Protein AF-A0A3A8PZ07-F1 (afdb_monomer_lite)

pLDDT: mean 95.22, std 4.71, range [64.94, 98.88]

Secondary structure (DSSP, 8-state):
-EES-EE-SS-EEE-S-EEEEEEEEE-TT-EEEESS-EEEEEEEESSEEEESS-EEEEEEEEE-SS--EEEESS-EEEEEEEEES-EEEESS-EEEEEEEESSS-EEETT-EEEEEEEBTB--HHHHHHHB-GGGB-TTS-B-HHHHHHHHHTT--SBPP-

Radius of gyration: 14.41 Å; chains: 1; bounding box: 35×34×34 Å

Organism: NCBI:txid2316731

Sequence (161 aa):
MHLPDFEQDGSCLILGDLQVEGLLVNPPHTSLIVTGSLRAGTVLTMGKLVVLGDMVVGDMYGNSFSNEVCVVKGSLSVRCLLEKGHSFETLGRLSAEAALSLSNVISAHGGVEAGVAALRGMNDDERRRVLDASLFDDEGNLSEPRIVARLRAALPLLRAA

Foldseek 3Di:
DAECEAADPAADEAEEEYEHAAEYEADAPHEYAYCYEYEYAEYEHAAAYHYCYEYEYEEYEYAYPPQHEHEAAEEYHYAEYEYHSYEYEYAAEYEYCEHAYDHYAHYYNNYYHYVYYDGPHDDLVRLPQWFDQQQADPVSHGHPVSVVVCSNVSHHRTDDD

Structure (mmCIF, N/CA/C/O backbone):
data_AF-A0A3A8PZ07-F1
#
_entry.id   AF-A0A3A8PZ07-F1
#
loop_
_atom_site.group_PDB
_atom_site.id
_atom_site.type_symbol
_atom_site.label_atom_id
_atom_site.label_alt_id
_atom_site.label_comp_id
_atom_site.label_asym_id
_atom_site.label_entity_id
_atom_site.label_seq_id
_atom_site.pdbx_PDB_ins_code
_atom_site.Cartn_x
_atom_site.Cartn_y
_atom_site.Cartn_z
_atom_site.occupancy
_atom_site.B_iso_or_equiv
_atom_site.auth_seq_id
_atom_site.auth_comp_id
_atom_site.auth_asym_id
_atom_site.auth_atom_id
_atom_site.pdbx_PDB_model_num
ATOM 1 N N . MET A 1 1 ? -16.071 4.566 8.830 1.00 91.88 1 MET A N 1
ATOM 2 C CA . MET A 1 1 ? -15.990 5.822 8.049 1.00 91.88 1 MET A CA 1
ATOM 3 C C . MET A 1 1 ? -15.825 5.457 6.584 1.00 91.88 1 MET A C 1
ATOM 5 O O . MET A 1 1 ? -15.085 4.524 6.312 1.00 91.88 1 MET A O 1
ATOM 9 N N . HIS A 1 2 ? -16.520 6.140 5.676 1.00 95.62 2 HIS A N 1
ATOM 10 C CA . HIS A 1 2 ? -16.410 5.922 4.231 1.00 95.62 2 HIS A CA 1
ATOM 11 C C . HIS A 1 2 ? -16.074 7.261 3.571 1.00 95.62 2 HIS A C 1
ATOM 13 O O . HIS A 1 2 ? -16.766 8.246 3.835 1.00 95.62 2 HIS A O 1
ATOM 19 N N . LEU A 1 3 ? -15.030 7.300 2.746 1.00 95.81 3 LEU A N 1
ATOM 20 C CA . LEU A 1 3 ? -14.551 8.498 2.058 1.00 95.81 3 LEU A CA 1
ATOM 21 C C . LEU A 1 3 ? -14.218 8.190 0.591 1.00 95.81 3 LEU A C 1
ATOM 23 O O . LEU A 1 3 ? -13.775 7.079 0.305 1.00 95.81 3 LEU A O 1
ATOM 27 N N . PRO A 1 4 ? -14.377 9.154 -0.333 1.00 95.81 4 PRO A N 1
ATOM 28 C CA . PRO A 1 4 ? -13.849 9.004 -1.686 1.00 95.81 4 PRO A CA 1
ATOM 29 C C . PRO A 1 4 ? -12.315 8.968 -1.673 1.00 95.81 4 PRO A C 1
ATOM 31 O O . PRO A 1 4 ? -11.731 8.005 -2.146 1.00 95.81 4 PRO A O 1
ATOM 34 N N . ASP A 1 5 ? -11.683 9.951 -1.033 1.00 97.12 5 ASP A N 1
ATOM 35 C CA . ASP A 1 5 ? -10.238 10.049 -0.822 1.00 97.12 5 ASP A CA 1
ATOM 36 C C . ASP A 1 5 ? -9.969 10.494 0.622 1.00 97.12 5 ASP A C 1
ATOM 38 O O . ASP A 1 5 ? -10.833 11.095 1.272 1.00 97.12 5 ASP A O 1
ATOM 42 N N . PHE A 1 6 ? -8.774 10.205 1.136 1.00 97.44 6 PHE A N 1
ATOM 43 C CA . PHE A 1 6 ? -8.367 10.584 2.486 1.00 97.44 6 PHE A CA 1
ATOM 44 C C . PHE A 1 6 ? -6.886 10.959 2.546 1.00 97.44 6 PHE A C 1
ATOM 46 O O . PHE A 1 6 ? -6.019 10.095 2.642 1.00 97.44 6 PHE A O 1
ATOM 53 N N . GLU A 1 7 ? -6.596 12.257 2.533 1.00 96.31 7 GLU A N 1
ATOM 54 C CA . GLU A 1 7 ? -5.259 12.801 2.783 1.00 96.31 7 GLU A CA 1
ATOM 55 C C . GLU A 1 7 ? -5.242 13.385 4.201 1.00 96.31 7 GLU A C 1
ATOM 57 O O . GLU A 1 7 ? -6.056 14.243 4.539 1.00 96.31 7 GLU A O 1
ATOM 62 N N . GLN A 1 8 ? -4.399 12.834 5.078 1.00 93.12 8 GLN A N 1
ATOM 63 C CA . GLN A 1 8 ? -4.354 13.260 6.477 1.00 93.12 8 GLN A CA 1
ATOM 64 C C . GLN A 1 8 ? -3.630 14.595 6.647 1.00 93.12 8 GLN A C 1
ATOM 66 O O . GLN A 1 8 ? -2.473 14.723 6.265 1.00 93.12 8 GLN A O 1
ATOM 71 N N . ASP A 1 9 ? -4.245 15.520 7.379 1.00 90.19 9 ASP A N 1
ATOM 72 C CA . ASP A 1 9 ? -3.608 16.787 7.774 1.00 90.19 9 ASP A CA 1
ATOM 73 C C . ASP A 1 9 ? -2.804 16.681 9.088 1.00 90.19 9 ASP A C 1
ATOM 75 O O . ASP A 1 9 ? -2.142 17.625 9.518 1.00 90.19 9 ASP A O 1
ATOM 79 N N . GLY A 1 10 ? -2.865 15.529 9.762 1.00 92.88 10 GLY A N 1
ATOM 80 C CA . GLY A 1 10 ? -2.189 15.271 11.028 1.00 92.88 10 GLY A CA 1
ATOM 81 C C . GLY A 1 10 ? -2.474 13.872 11.569 1.00 92.88 10 GLY A C 1
ATOM 82 O O . GLY A 1 10 ? -3.241 13.100 10.989 1.00 92.88 10 GLY A O 1
ATOM 83 N N . SER A 1 11 ? -1.854 13.537 12.702 1.00 95.56 11 SER A N 1
ATOM 84 C CA . SER A 1 11 ? -2.086 12.252 13.367 1.00 95.56 11 SER A CA 1
ATOM 85 C C . SER A 1 11 ? -3.543 12.112 13.802 1.00 95.56 11 SER A C 1
ATOM 87 O O . SER A 1 11 ? -4.086 13.005 14.452 1.00 95.56 11 SER A O 1
ATOM 89 N N . CYS A 1 12 ? -4.170 10.978 13.494 1.00 96.06 12 CYS A N 1
ATOM 90 C CA . CYS A 1 12 ? -5.548 10.720 13.885 1.00 96.06 12 CYS A CA 1
ATOM 91 C C . CYS A 1 12 ? -5.807 9.249 14.235 1.00 96.06 12 CYS A C 1
ATOM 93 O O . CYS A 1 12 ? -5.101 8.327 13.818 1.00 96.06 12 CYS A O 1
ATOM 95 N N . LEU A 1 13 ? -6.851 9.060 15.042 1.00 97.94 13 LEU A N 1
ATOM 96 C CA . LEU A 1 13 ? -7.382 7.768 15.452 1.00 97.94 13 LEU A CA 1
ATOM 97 C C . LEU A 1 13 ? -8.787 7.622 14.866 1.00 97.94 13 LEU A C 1
ATOM 99 O O . LEU A 1 13 ? -9.676 8.412 15.182 1.00 97.94 13 LEU A O 1
ATOM 103 N N . ILE A 1 14 ? -8.989 6.597 14.047 1.00 98.00 14 ILE A N 1
ATOM 104 C CA . ILE A 1 14 ? -10.296 6.205 13.530 1.00 98.00 14 ILE A CA 1
ATOM 105 C C . ILE A 1 14 ? -10.824 5.057 14.386 1.00 98.00 14 ILE A C 1
ATOM 107 O O . ILE A 1 14 ? -10.245 3.969 14.425 1.00 98.00 14 ILE A O 1
ATOM 111 N N . LEU A 1 15 ? -11.934 5.314 15.079 1.00 98.31 15 LEU A N 1
ATOM 112 C CA . LEU A 1 15 ? -12.652 4.300 15.843 1.00 98.31 15 LEU A CA 1
ATOM 113 C C . LEU A 1 15 ? -13.549 3.494 14.892 1.00 98.31 15 LEU A C 1
ATOM 115 O O . LEU A 1 15 ? -14.508 4.023 14.331 1.00 98.31 15 LEU A O 1
ATOM 119 N N . GLY A 1 16 ? -13.228 2.214 14.722 1.00 98.31 16 GLY A N 1
ATOM 120 C CA . GLY A 1 16 ? -13.904 1.284 13.817 1.00 98.31 16 GLY A CA 1
ATOM 121 C C . GLY A 1 16 ? -13.236 1.190 12.447 1.00 98.31 16 GLY A C 1
ATOM 122 O O . GLY A 1 16 ? -12.034 1.423 12.314 1.00 98.31 16 GLY A O 1
ATOM 123 N N . ASP A 1 17 ? -14.021 0.810 11.441 1.00 98.81 17 ASP A N 1
ATOM 124 C CA . ASP A 1 17 ? -13.524 0.558 10.087 1.00 98.81 17 ASP A CA 1
ATOM 125 C C . ASP A 1 17 ? -13.326 1.854 9.289 1.00 98.81 17 ASP A C 1
ATOM 127 O O . ASP A 1 17 ? -14.103 2.812 9.414 1.00 98.8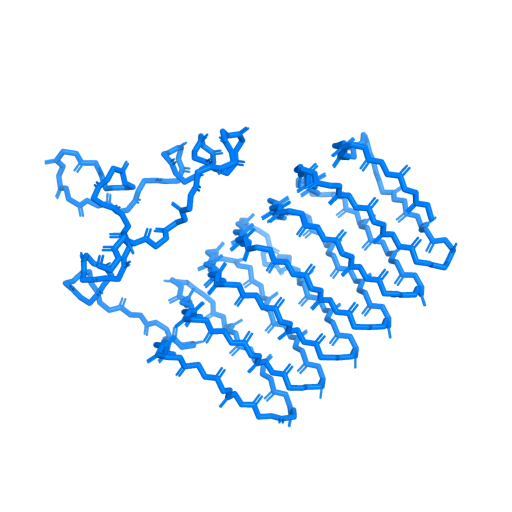1 17 ASP A O 1
ATOM 131 N N . LEU A 1 18 ? -12.322 1.859 8.413 1.00 98.69 18 LEU A N 1
ATOM 132 C CA . LEU A 1 18 ? -12.064 2.916 7.438 1.00 98.69 18 LEU A CA 1
ATOM 133 C C . LEU A 1 18 ? -12.149 2.343 6.020 1.00 98.69 18 LEU A C 1
ATOM 135 O O . LEU A 1 18 ? -11.451 1.392 5.683 1.00 98.69 18 LEU A O 1
ATOM 139 N N . GLN A 1 19 ? -12.990 2.947 5.188 1.00 98.75 19 GLN A N 1
ATOM 140 C CA . GLN A 1 19 ? -13.091 2.667 3.762 1.00 98.75 19 GLN A CA 1
ATOM 141 C C . GLN A 1 19 ? -12.783 3.943 2.980 1.00 98.75 19 GLN A C 1
ATOM 143 O O . GLN A 1 19 ? -13.400 4.982 3.222 1.00 98.75 19 GLN A O 1
ATOM 148 N N . VAL A 1 20 ? -11.822 3.853 2.067 1.00 98.56 20 VAL A N 1
ATOM 149 C CA . VAL A 1 20 ? -11.424 4.916 1.145 1.00 98.56 20 VAL A CA 1
ATOM 150 C C . VAL A 1 20 ? -11.517 4.355 -0.270 1.00 98.56 20 VAL A C 1
ATOM 152 O O . VAL A 1 20 ? -10.806 3.416 -0.602 1.00 98.56 20 VAL A O 1
ATOM 155 N N . GLU A 1 21 ? -12.415 4.862 -1.106 1.00 97.69 21 GLU A N 1
ATOM 156 C CA . GLU A 1 21 ? -12.616 4.285 -2.447 1.00 97.69 21 GLU A CA 1
ATOM 157 C C . GLU A 1 21 ? -11.388 4.480 -3.350 1.00 97.69 21 GLU A C 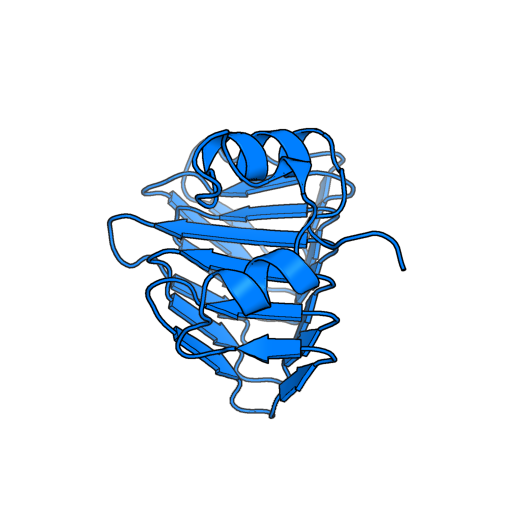1
ATOM 159 O O . GLU A 1 21 ? -10.979 3.568 -4.068 1.00 97.69 21 GLU A O 1
ATOM 164 N N . GLY A 1 22 ? -10.786 5.664 -3.286 1.00 97.50 22 GLY A N 1
ATOM 165 C CA . GLY A 1 22 ? -9.616 6.069 -4.048 1.00 97.50 22 GLY A CA 1
ATOM 166 C C . GLY A 1 22 ? -8.345 6.024 -3.211 1.00 97.50 22 GLY A C 1
ATOM 167 O O . GLY A 1 22 ? -7.894 4.960 -2.777 1.00 97.50 22 GLY A O 1
ATOM 168 N N . LEU A 1 23 ? -7.744 7.193 -3.018 1.00 98.31 23 LEU A N 1
ATOM 169 C CA . LEU A 1 23 ? -6.416 7.355 -2.451 1.00 98.31 23 LEU A CA 1
ATOM 170 C C . LEU A 1 23 ? -6.467 7.646 -0.949 1.00 98.31 23 LEU A C 1
ATOM 172 O O . LEU A 1 23 ? -7.062 8.628 -0.505 1.00 98.31 23 LEU A O 1
ATOM 176 N N . LEU A 1 24 ? -5.731 6.850 -0.176 1.00 98.50 24 LEU A N 1
ATOM 177 C CA . LEU A 1 24 ? -5.348 7.173 1.194 1.00 98.50 24 LEU A CA 1
ATOM 178 C C . LEU A 1 24 ? -3.894 7.659 1.224 1.00 98.50 24 LEU A C 1
ATOM 180 O O . LEU A 1 24 ? -2.986 6.928 0.822 1.00 98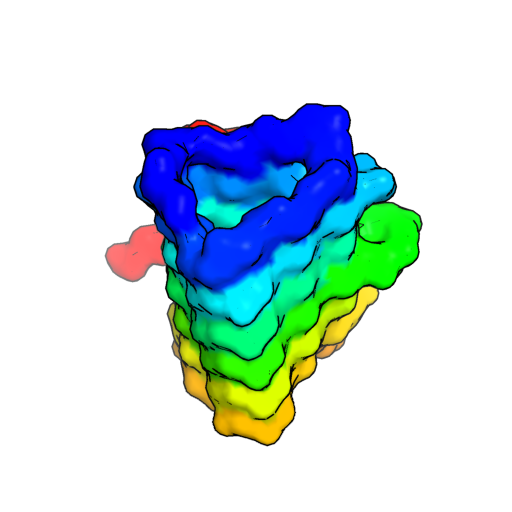.50 24 LEU A O 1
ATOM 184 N N . VAL A 1 25 ? -3.663 8.859 1.756 1.00 97.75 25 VAL A N 1
ATOM 185 C CA . VAL A 1 25 ? -2.327 9.417 2.002 1.00 97.75 25 VAL A CA 1
ATOM 186 C C . VAL A 1 25 ? -2.103 9.595 3.501 1.00 97.75 25 VAL A C 1
ATOM 188 O O . VAL A 1 25 ? -2.771 10.399 4.153 1.00 97.75 25 VAL A O 1
ATOM 191 N N . ASN A 1 26 ? -1.118 8.869 4.030 1.00 96.12 26 ASN A N 1
ATOM 192 C CA . ASN A 1 26 ? -0.575 9.057 5.372 1.00 96.12 26 ASN A CA 1
ATOM 193 C C . ASN A 1 26 ? 0.798 9.751 5.255 1.00 96.12 26 ASN A C 1
ATOM 195 O O . ASN A 1 26 ? 1.787 9.082 4.941 1.00 96.12 26 ASN A O 1
ATOM 199 N N . PRO A 1 27 ? 0.884 11.081 5.437 1.00 94.19 27 PRO A N 1
ATOM 200 C CA . PRO A 1 27 ? 2.106 11.838 5.185 1.00 94.19 27 PRO A CA 1
ATOM 201 C C . PRO A 1 27 ? 3.184 11.599 6.258 1.00 94.19 27 PRO A C 1
ATOM 203 O O . PRO A 1 27 ? 2.893 11.053 7.330 1.00 94.19 27 PRO A O 1
ATOM 206 N N . PRO A 1 28 ? 4.434 12.033 6.007 1.00 92.75 28 PRO A N 1
ATOM 207 C CA . PRO A 1 28 ? 5.535 11.882 6.955 1.00 92.75 28 PRO A CA 1
ATOM 208 C C . PRO A 1 28 ? 5.211 12.467 8.332 1.00 92.75 28 PRO A C 1
ATOM 210 O O . PRO A 1 28 ? 4.492 13.458 8.443 1.00 92.75 28 PRO A O 1
ATOM 213 N N . HIS A 1 29 ? 5.784 11.879 9.384 1.00 90.00 29 HIS A N 1
ATOM 214 C CA . HIS A 1 29 ? 5.650 12.344 10.775 1.00 90.00 29 HIS A CA 1
ATOM 215 C C . HIS A 1 29 ? 4.213 12.377 11.325 1.00 90.00 29 HIS A C 1
ATOM 217 O O . HIS A 1 29 ? 3.961 12.988 12.365 1.00 90.00 29 HIS A O 1
ATOM 223 N N . THR A 1 30 ? 3.274 11.693 10.672 1.00 94.19 30 THR A N 1
ATOM 224 C CA . THR A 1 30 ? 1.912 11.502 11.179 1.00 94.19 30 THR A CA 1
ATOM 225 C C . THR A 1 30 ? 1.666 10.046 11.551 1.00 94.19 30 THR A C 1
ATOM 227 O O . THR A 1 30 ? 2.364 9.139 11.100 1.00 94.19 30 THR A O 1
ATOM 230 N N . SER A 1 31 ? 0.679 9.812 12.411 1.00 96.56 31 SER A N 1
ATOM 231 C CA . SER A 1 31 ? 0.198 8.474 12.753 1.00 96.56 31 SER A CA 1
ATOM 232 C C . SER A 1 31 ? -1.268 8.324 12.371 1.00 96.56 31 SER A C 1
ATOM 234 O O . SER A 1 31 ? -2.106 9.093 12.839 1.00 96.56 31 SER A O 1
ATOM 236 N N . LEU A 1 32 ? -1.586 7.316 11.566 1.00 98.06 32 LEU A N 1
ATOM 237 C CA . LEU A 1 32 ? -2.946 6.838 11.352 1.00 98.06 32 LEU A CA 1
ATOM 238 C C . LEU A 1 32 ? -3.143 5.541 12.121 1.00 98.06 32 LEU A C 1
ATOM 240 O O . LEU A 1 32 ? -2.464 4.549 11.857 1.00 98.06 32 LEU A O 1
ATOM 244 N N . ILE A 1 33 ? -4.088 5.537 13.054 1.00 98.56 33 ILE A N 1
ATOM 245 C CA . ILE A 1 33 ? -4.498 4.319 13.751 1.00 98.56 33 ILE A CA 1
ATOM 246 C C . ILE A 1 33 ? -5.957 4.043 13.405 1.00 98.56 33 ILE A C 1
ATOM 248 O O . ILE A 1 33 ? -6.819 4.879 13.657 1.00 98.56 33 ILE A O 1
ATOM 252 N N . VAL A 1 34 ? -6.237 2.864 12.859 1.00 98.75 34 VAL A N 1
ATOM 253 C CA . VAL A 1 34 ? -7.588 2.374 12.566 1.00 98.75 34 VAL A CA 1
ATOM 254 C C . VAL A 1 34 ? -7.870 1.205 13.502 1.00 98.75 34 VAL A C 1
ATOM 256 O O . VAL A 1 34 ? -7.170 0.191 13.460 1.00 98.75 34 VAL A O 1
ATOM 259 N N . THR A 1 35 ? -8.863 1.336 14.388 1.00 98.69 35 THR A N 1
ATOM 260 C CA . THR A 1 35 ? -9.147 0.278 15.377 1.00 98.69 35 THR A CA 1
ATOM 261 C C . THR A 1 35 ? -9.929 -0.901 14.800 1.00 98.69 35 THR A C 1
ATOM 263 O O . THR A 1 35 ? -10.043 -1.924 15.470 1.00 98.69 35 THR A O 1
ATOM 266 N N . GLY A 1 36 ? -10.492 -0.753 13.601 1.00 98.75 36 GLY A N 1
ATOM 267 C CA . GLY A 1 36 ? -11.115 -1.819 12.822 1.00 98.75 36 GLY A CA 1
ATOM 268 C C . GLY A 1 36 ? -10.280 -2.203 11.600 1.00 98.75 36 GLY A C 1
ATOM 269 O O . GLY A 1 36 ? -9.047 -2.174 11.636 1.00 98.75 36 GLY A O 1
ATOM 270 N N . SER A 1 37 ? -10.967 -2.562 10.520 1.00 98.88 37 SER A N 1
ATOM 271 C CA . SER A 1 37 ? -10.366 -2.919 9.232 1.00 98.88 37 SER A CA 1
ATOM 272 C C . SER A 1 37 ? -10.208 -1.703 8.316 1.00 98.88 37 SER A C 1
ATOM 274 O O . SER A 1 37 ? -10.967 -0.734 8.406 1.00 98.88 37 SER A O 1
ATOM 276 N N . LEU A 1 38 ? -9.237 -1.769 7.404 1.00 98.81 38 LEU A N 1
ATOM 277 C CA . LEU A 1 38 ? -8.973 -0.742 6.397 1.00 98.81 38 LEU A CA 1
ATOM 278 C C . LEU A 1 38 ? -9.213 -1.293 4.988 1.00 98.81 38 LEU A C 1
ATOM 280 O O . LEU A 1 38 ? -8.622 -2.297 4.595 1.00 98.81 38 LEU A O 1
ATOM 284 N N . ARG A 1 39 ? -10.042 -0.608 4.201 1.00 98.88 39 ARG A N 1
ATOM 285 C CA . ARG A 1 39 ? -10.171 -0.824 2.756 1.00 98.88 39 ARG A CA 1
ATOM 286 C C . ARG A 1 39 ? -9.771 0.445 2.021 1.00 98.88 39 ARG A C 1
ATOM 288 O O . ARG A 1 39 ? -10.258 1.515 2.378 1.00 98.88 39 ARG A O 1
ATOM 295 N N . ALA A 1 40 ? -8.897 0.329 1.029 1.00 98.62 40 ALA A N 1
ATOM 296 C CA . ALA A 1 40 ? -8.454 1.465 0.229 1.00 98.62 40 ALA A CA 1
ATOM 297 C C . ALA A 1 40 ? -8.273 1.082 -1.248 1.00 98.62 40 ALA A C 1
ATOM 299 O O . ALA A 1 40 ? -7.836 -0.031 -1.540 1.00 98.62 40 ALA A O 1
ATOM 300 N N . GLY A 1 41 ? -8.551 1.988 -2.185 1.00 98.25 41 GLY A N 1
ATOM 301 C CA . GLY A 1 41 ? -8.172 1.795 -3.588 1.00 98.25 41 GLY A CA 1
ATOM 302 C C . GLY A 1 41 ? -6.650 1.764 -3.741 1.00 98.25 41 GLY A C 1
ATOM 303 O O . GLY A 1 41 ? -6.068 0.768 -4.178 1.00 98.25 41 GLY A O 1
ATOM 304 N N . THR A 1 42 ? -5.993 2.830 -3.294 1.00 98.25 42 THR A N 1
ATOM 305 C CA . THR A 1 42 ? -4.533 2.951 -3.224 1.00 98.25 42 THR A CA 1
ATOM 306 C C . THR A 1 42 ? -4.090 3.560 -1.901 1.00 98.25 42 THR A C 1
ATOM 308 O O . THR A 1 42 ? -4.788 4.381 -1.308 1.00 98.25 42 THR A O 1
ATOM 311 N N . VAL A 1 43 ? -2.904 3.169 -1.430 1.00 98.44 43 VAL A N 1
ATOM 312 C CA . VAL A 1 43 ? -2.304 3.720 -0.208 1.00 98.44 43 VAL A CA 1
ATOM 313 C C . VAL A 1 43 ? -0.905 4.253 -0.490 1.00 98.44 43 VAL A C 1
ATOM 315 O O . VAL A 1 43 ? -0.027 3.524 -0.953 1.00 98.44 43 VAL A O 1
ATOM 318 N N . LEU A 1 44 ? -0.687 5.518 -0.141 1.00 97.75 44 LEU A N 1
ATOM 319 C CA . LEU A 1 44 ? 0.627 6.137 -0.024 1.00 97.75 44 LEU A CA 1
ATOM 320 C C . LEU A 1 44 ? 0.904 6.392 1.458 1.00 97.75 44 LEU A C 1
ATOM 322 O O . LEU A 1 44 ? 0.302 7.281 2.060 1.00 97.75 44 LEU A O 1
ATOM 326 N N . THR A 1 45 ? 1.809 5.616 2.050 1.00 96.88 45 THR A N 1
ATOM 327 C CA . THR A 1 45 ? 2.168 5.761 3.465 1.00 96.88 45 THR A CA 1
ATOM 328 C C . THR A 1 45 ? 3.621 6.187 3.608 1.00 96.88 45 THR A C 1
ATOM 330 O O . THR A 1 45 ? 4.534 5.557 3.080 1.00 96.88 45 THR A O 1
ATOM 333 N N . MET A 1 46 ? 3.834 7.295 4.305 1.00 95.38 46 MET A N 1
ATOM 334 C CA . MET A 1 46 ? 5.152 7.819 4.663 1.00 95.38 46 MET A CA 1
ATOM 335 C C . MET A 1 46 ? 5.287 8.062 6.166 1.00 95.38 46 MET A C 1
ATOM 337 O O . MET A 1 46 ? 6.400 8.240 6.659 1.00 95.38 46 MET A O 1
ATOM 341 N N . GLY A 1 47 ? 4.158 8.105 6.875 1.00 95.62 47 GLY A N 1
ATOM 342 C CA . GLY A 1 47 ? 4.076 8.097 8.325 1.00 95.62 47 GLY A CA 1
ATOM 343 C C . GLY A 1 47 ? 3.822 6.694 8.875 1.00 95.62 47 GLY A C 1
ATOM 344 O O . GLY A 1 47 ? 3.976 5.678 8.195 1.00 95.62 47 GLY A O 1
ATOM 345 N N . LYS A 1 48 ? 3.403 6.650 10.137 1.00 96.69 48 LYS A N 1
ATOM 346 C CA . LYS A 1 48 ? 3.043 5.416 10.826 1.00 96.69 48 LYS A CA 1
ATOM 347 C C . LYS A 1 48 ? 1.596 5.037 10.531 1.00 96.69 48 LYS A C 1
ATOM 349 O O . LYS A 1 48 ? 0.679 5.768 10.904 1.00 96.69 48 LYS A O 1
ATOM 354 N N . LEU A 1 49 ? 1.385 3.840 9.992 1.00 98.06 49 LEU A N 1
ATOM 355 C CA . LEU A 1 49 ? 0.057 3.270 9.768 1.00 98.06 49 LEU A CA 1
ATOM 356 C C . LEU A 1 49 ? -0.147 2.039 10.655 1.00 98.06 49 LEU A C 1
ATOM 358 O O . LEU A 1 49 ? 0.628 1.088 10.608 1.00 98.06 49 LEU A O 1
ATOM 362 N N . VAL A 1 50 ? -1.195 2.038 11.475 1.00 98.62 50 VAL A N 1
ATOM 363 C CA . VAL A 1 50 ? -1.573 0.885 12.299 1.00 98.62 50 VAL A CA 1
ATOM 364 C C . VAL A 1 50 ? -3.031 0.534 12.044 1.00 98.62 50 VAL A C 1
ATOM 366 O O . VAL A 1 50 ? -3.919 1.348 12.282 1.00 98.62 50 VAL A O 1
ATOM 369 N N . VAL A 1 51 ? -3.280 -0.701 11.619 1.00 98.81 51 VAL A N 1
ATOM 370 C CA . VAL A 1 51 ? -4.620 -1.260 11.411 1.00 98.81 51 VAL A CA 1
ATOM 371 C C . VAL A 1 51 ? -4.788 -2.447 12.355 1.00 98.81 51 VAL A C 1
ATOM 373 O O . VAL A 1 51 ? -4.006 -3.399 12.310 1.00 98.81 51 VAL A O 1
ATOM 376 N N . LEU A 1 52 ? -5.770 -2.381 13.257 1.00 98.81 52 LEU A N 1
ATOM 377 C CA . LEU A 1 52 ? -6.001 -3.446 14.242 1.00 98.81 52 LEU A CA 1
ATOM 378 C C . LEU A 1 52 ? -6.812 -4.628 13.683 1.00 98.81 52 LEU A C 1
ATOM 380 O O . LEU A 1 52 ? -6.775 -5.708 14.269 1.00 98.81 52 LEU A O 1
ATOM 384 N N . GLY A 1 53 ? -7.520 -4.434 12.572 1.00 98.75 53 GLY A N 1
ATOM 385 C CA . GLY A 1 53 ? -8.202 -5.482 11.814 1.00 98.75 53 GLY A CA 1
ATOM 386 C C . GLY A 1 53 ? -7.439 -5.907 10.558 1.00 98.75 53 GLY A C 1
ATOM 387 O O . GLY A 1 53 ? -6.208 -5.832 10.498 1.00 98.75 53 GLY A O 1
ATOM 388 N N . ASP A 1 54 ? -8.197 -6.345 9.554 1.00 98.88 54 ASP A N 1
ATOM 389 C CA . ASP A 1 54 ? -7.675 -6.705 8.237 1.00 98.88 54 ASP A CA 1
ATOM 390 C C . ASP A 1 54 ? -7.477 -5.463 7.360 1.00 98.88 54 ASP A C 1
ATOM 392 O O . ASP A 1 54 ? -8.126 -4.428 7.542 1.00 98.88 54 ASP A O 1
ATOM 396 N N . MET A 1 55 ? -6.600 -5.580 6.368 1.00 98.81 55 MET A N 1
ATOM 397 C CA . MET A 1 55 ? -6.339 -4.531 5.391 1.00 98.81 55 MET A CA 1
ATOM 398 C C . MET A 1 55 ? -6.491 -5.078 3.971 1.00 98.81 55 MET A C 1
ATOM 400 O O . MET A 1 55 ? -5.879 -6.084 3.617 1.00 98.81 55 MET A O 1
ATOM 404 N N . VAL A 1 56 ? -7.313 -4.418 3.153 1.00 98.81 56 VAL A N 1
ATOM 405 C CA . VAL A 1 56 ? -7.514 -4.759 1.738 1.00 98.81 56 VAL A CA 1
ATOM 406 C C . VAL A 1 56 ? -7.244 -3.533 0.881 1.00 98.81 56 VAL A C 1
ATOM 408 O O . VAL A 1 56 ? -7.917 -2.514 1.032 1.00 98.81 56 VAL A O 1
ATOM 411 N N . VAL A 1 57 ? -6.269 -3.632 -0.017 1.00 98.31 57 VAL A N 1
ATOM 412 C CA . VAL A 1 57 ? -5.818 -2.515 -0.850 1.00 98.31 57 VAL A CA 1
ATOM 413 C C . VAL A 1 57 ? -5.642 -2.958 -2.297 1.00 98.31 57 VAL A C 1
ATOM 415 O O . VAL A 1 57 ? -5.305 -4.112 -2.551 1.00 98.31 57 VAL A O 1
ATOM 418 N N . GLY A 1 58 ? -5.838 -2.050 -3.253 1.00 98.25 58 GLY A N 1
ATOM 419 C CA . GLY A 1 58 ? -5.297 -2.216 -4.601 1.00 98.25 58 GLY A CA 1
ATOM 420 C C . GLY A 1 58 ? -3.773 -2.154 -4.553 1.00 98.25 58 GLY A C 1
ATOM 421 O O . GLY A 1 58 ? -3.128 -3.158 -4.274 1.00 98.25 58 GLY A O 1
ATOM 422 N N . ASP A 1 59 ? -3.183 -0.979 -4.761 1.00 98.44 59 ASP A N 1
ATOM 423 C CA . ASP A 1 59 ? -1.724 -0.826 -4.675 1.00 98.44 59 ASP A CA 1
ATOM 424 C C . ASP A 1 59 ? -1.296 0.018 -3.478 1.00 98.44 59 ASP A C 1
ATOM 426 O O . ASP A 1 59 ? -1.955 0.985 -3.092 1.00 98.44 59 ASP A O 1
ATOM 430 N N . MET A 1 60 ? -0.157 -0.347 -2.902 1.00 98.19 60 MET A N 1
ATOM 431 C CA . MET A 1 60 ? 0.399 0.283 -1.721 1.00 98.19 60 MET A CA 1
ATOM 432 C C . MET A 1 60 ? 1.877 0.596 -1.921 1.00 98.19 60 MET A C 1
ATOM 434 O O . MET A 1 60 ? 2.669 -0.284 -2.262 1.00 98.19 60 MET A O 1
ATOM 438 N N . TYR A 1 61 ? 2.249 1.843 -1.643 1.00 97.88 61 TYR A N 1
ATOM 439 C CA . TYR A 1 61 ? 3.640 2.266 -1.558 1.00 97.88 61 TYR A CA 1
ATOM 440 C C . TYR A 1 61 ? 3.931 2.825 -0.170 1.00 97.88 61 TYR A C 1
ATOM 442 O O . TYR A 1 61 ? 3.320 3.806 0.262 1.00 97.88 61 TYR A O 1
ATOM 450 N N . GLY A 1 62 ? 4.863 2.178 0.526 1.00 96.62 62 GLY A N 1
ATOM 451 C CA . GLY A 1 62 ? 5.431 2.687 1.765 1.00 96.62 62 GLY A CA 1
ATOM 452 C C . GLY A 1 62 ? 6.787 3.308 1.505 1.00 96.62 62 GLY A C 1
ATOM 453 O O . GLY A 1 62 ? 7.695 2.604 1.070 1.00 96.62 62 GLY A O 1
ATOM 454 N N . ASN A 1 63 ? 6.930 4.597 1.793 1.00 93.12 63 ASN A N 1
ATOM 455 C CA . ASN A 1 63 ? 8.183 5.316 1.623 1.00 93.12 63 ASN A CA 1
ATOM 456 C C . ASN A 1 63 ? 8.532 6.105 2.874 1.00 93.12 63 ASN A C 1
ATOM 458 O O . ASN A 1 63 ? 7.853 7.075 3.197 1.00 93.12 63 ASN A O 1
ATOM 462 N N . SER A 1 64 ? 9.601 5.721 3.559 1.00 85.88 64 SER A N 1
ATOM 463 C CA . SER A 1 64 ? 10.039 6.432 4.752 1.00 85.88 64 SER A CA 1
ATOM 464 C C . SER A 1 64 ? 11.539 6.685 4.742 1.00 85.88 64 SER A C 1
ATOM 466 O O . SER A 1 64 ? 12.343 5.827 4.393 1.00 85.88 64 SER A O 1
ATOM 468 N N . PHE A 1 65 ? 11.905 7.885 5.187 1.00 79.19 65 PHE A N 1
ATOM 469 C CA . PHE A 1 65 ? 13.285 8.276 5.471 1.00 79.19 65 PHE A CA 1
ATOM 470 C C . PHE A 1 65 ? 13.625 8.154 6.969 1.00 79.19 65 PHE A C 1
ATOM 472 O O . PHE A 1 65 ? 14.753 8.433 7.367 1.00 79.19 65 PHE A O 1
ATOM 479 N N . SER A 1 66 ? 12.659 7.747 7.802 1.00 78.81 66 SER A N 1
ATOM 480 C CA . SER A 1 66 ? 12.770 7.632 9.265 1.00 78.81 66 SER A CA 1
ATOM 481 C C . SER A 1 66 ? 12.430 6.235 9.795 1.00 78.81 66 SER A C 1
ATOM 483 O O . SER A 1 66 ? 12.217 6.079 10.995 1.00 78.81 66 SER A O 1
ATOM 485 N N . ASN A 1 67 ? 12.419 5.211 8.932 1.00 80.06 67 ASN A N 1
ATOM 486 C CA . ASN A 1 67 ? 12.045 3.835 9.280 1.00 80.06 67 ASN A CA 1
ATOM 487 C C . ASN A 1 67 ? 10.650 3.734 9.923 1.00 80.06 67 ASN A C 1
ATOM 489 O O . ASN A 1 67 ? 10.453 2.972 10.873 1.00 80.06 67 ASN A O 1
ATOM 493 N N . GLU A 1 68 ? 9.682 4.496 9.406 1.00 90.75 68 GLU A N 1
ATOM 494 C CA . GLU A 1 68 ? 8.283 4.374 9.825 1.00 90.75 68 GLU A CA 1
ATOM 495 C C . GLU A 1 68 ? 7.749 2.959 9.581 1.00 90.75 68 GLU A C 1
ATOM 497 O O . GLU A 1 68 ? 8.323 2.154 8.837 1.00 90.75 68 GLU A O 1
ATOM 502 N N . VAL A 1 69 ? 6.649 2.642 10.261 1.00 94.50 69 VAL A N 1
ATOM 503 C CA . VAL A 1 69 ? 6.104 1.286 10.310 1.00 94.50 69 VAL A CA 1
ATOM 504 C C . VAL A 1 69 ? 4.659 1.249 9.840 1.00 94.50 69 VAL A C 1
ATOM 506 O O . VAL A 1 69 ? 3.846 2.102 10.198 1.00 94.50 69 VAL A O 1
ATOM 509 N N . CYS A 1 70 ? 4.339 0.222 9.058 1.00 97.69 70 CYS A N 1
ATOM 510 C CA . CYS A 1 70 ? 2.980 -0.150 8.708 1.00 97.69 70 CYS A CA 1
ATOM 511 C C . CYS A 1 70 ? 2.703 -1.492 9.372 1.00 97.69 70 CYS A C 1
ATOM 513 O O . CYS A 1 70 ? 3.316 -2.500 9.013 1.00 97.69 70 CYS A O 1
ATOM 515 N N . VAL A 1 71 ? 1.801 -1.494 10.350 1.00 98.38 71 VAL A N 1
ATOM 516 C CA . VAL A 1 71 ? 1.439 -2.684 11.120 1.00 98.38 71 VAL A CA 1
ATOM 517 C C . VAL A 1 71 ? -0.018 -3.034 10.865 1.00 98.38 71 VAL A C 1
ATOM 519 O O . VAL A 1 71 ? -0.913 -2.260 11.203 1.00 98.38 71 VAL A O 1
ATOM 522 N N . VAL A 1 72 ? -0.250 -4.231 10.337 1.00 98.75 72 VAL A N 1
ATOM 523 C CA . VAL A 1 72 ? -1.579 -4.828 10.178 1.00 98.75 72 VAL A CA 1
ATOM 524 C C . VAL A 1 72 ? -1.689 -5.996 11.153 1.00 98.75 72 VAL A C 1
ATOM 526 O O . VAL A 1 72 ? -0.951 -6.977 11.065 1.00 98.75 72 VAL A O 1
ATOM 529 N N . LYS A 1 73 ? -2.580 -5.889 12.140 1.00 98.56 73 LYS A N 1
ATOM 530 C CA . LYS A 1 73 ? -2.788 -6.956 13.132 1.00 98.56 73 LYS A CA 1
ATOM 531 C C . LYS A 1 73 ? -3.572 -8.139 12.559 1.00 98.56 73 LYS A C 1
ATOM 533 O O . LYS A 1 73 ? -3.372 -9.256 13.028 1.00 98.56 73 LYS A O 1
ATOM 538 N N . GLY A 1 74 ? -4.437 -7.902 11.577 1.00 98.69 74 GLY A N 1
ATOM 539 C CA . GLY A 1 74 ? -5.101 -8.941 10.797 1.00 98.69 74 GLY A CA 1
ATOM 540 C C . GLY A 1 74 ? -4.268 -9.394 9.598 1.00 98.69 74 GLY A C 1
ATOM 541 O O . GLY A 1 74 ? -3.036 -9.377 9.630 1.00 98.69 74 GLY A O 1
ATOM 542 N N . SER A 1 75 ? -4.954 -9.806 8.535 1.00 98.81 75 SER A N 1
ATOM 543 C CA . SER A 1 75 ? -4.358 -10.156 7.242 1.00 98.81 75 SER A CA 1
ATOM 544 C C . SER A 1 75 ? -4.292 -8.949 6.306 1.00 98.81 75 SER A C 1
ATOM 546 O O . SER A 1 75 ? -5.143 -8.060 6.356 1.00 98.81 75 SER A O 1
ATOM 548 N N . LEU A 1 76 ? -3.291 -8.939 5.425 1.00 98.81 76 LEU A N 1
ATOM 549 C CA . LEU A 1 76 ? -3.106 -7.932 4.383 1.00 98.81 76 LEU A CA 1
ATOM 550 C C . LEU A 1 76 ? -3.347 -8.573 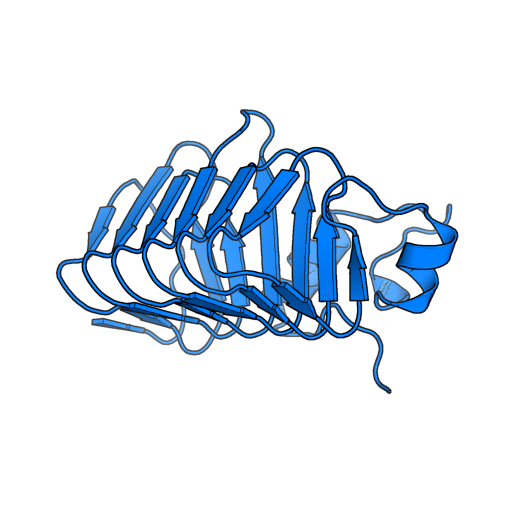3.015 1.00 98.81 76 LEU A C 1
ATOM 552 O O . LEU A 1 76 ? -2.604 -9.463 2.605 1.00 98.81 76 LEU A O 1
ATOM 556 N N . SER A 1 77 ? -4.371 -8.105 2.307 1.00 98.81 77 SER A N 1
ATOM 557 C CA . SER A 1 77 ? -4.601 -8.399 0.893 1.00 98.81 77 SER A CA 1
ATOM 558 C C . SER A 1 77 ? -4.270 -7.159 0.077 1.00 98.81 77 SER A C 1
ATOM 560 O O . SER A 1 77 ? -4.890 -6.115 0.263 1.00 98.81 77 SER A O 1
ATOM 562 N N . VAL A 1 78 ? -3.310 -7.262 -0.831 1.00 98.62 78 VAL A N 1
ATOM 563 C CA . VAL A 1 78 ? -2.830 -6.129 -1.628 1.00 98.62 78 VAL A CA 1
ATOM 564 C C . VAL A 1 78 ? -2.482 -6.603 -3.028 1.00 98.62 78 VAL A C 1
ATOM 566 O O . VAL A 1 78 ? -1.850 -7.635 -3.165 1.00 98.62 78 VAL A O 1
ATOM 569 N N . ARG A 1 79 ? -2.849 -5.889 -4.091 1.00 98.06 79 ARG A N 1
ATOM 570 C CA . ARG A 1 79 ? -2.389 -6.250 -5.442 1.00 98.06 79 ARG A CA 1
ATOM 571 C C . ARG A 1 79 ? -0.871 -6.091 -5.540 1.00 98.06 79 ARG A C 1
ATOM 573 O O . ARG A 1 79 ? -0.163 -7.074 -5.750 1.00 98.06 79 ARG A O 1
ATOM 580 N N . CYS A 1 80 ? -0.361 -4.884 -5.311 1.00 98.12 80 CYS A N 1
ATOM 581 C CA . CYS A 1 80 ? 1.074 -4.613 -5.268 1.00 98.12 80 CYS A CA 1
ATOM 582 C C . CYS A 1 80 ? 1.473 -3.884 -3.987 1.00 98.12 80 CYS A C 1
ATOM 584 O O . CYS A 1 80 ? 1.030 -2.761 -3.753 1.00 98.12 80 CYS A O 1
ATOM 586 N N . LEU A 1 81 ? 2.363 -4.487 -3.198 1.00 98.06 81 LEU A N 1
ATOM 587 C CA . LEU A 1 81 ? 3.055 -3.825 -2.094 1.00 98.06 81 LEU A CA 1
ATOM 588 C C . LEU A 1 81 ? 4.484 -3.490 -2.515 1.00 98.06 81 LEU A C 1
ATOM 590 O O . LEU A 1 81 ? 5.277 -4.389 -2.790 1.00 98.06 81 LEU A O 1
ATOM 594 N N . LEU A 1 82 ? 4.810 -2.201 -2.523 1.00 96.88 82 LEU A N 1
ATOM 595 C CA . LEU A 1 82 ? 6.151 -1.695 -2.773 1.00 96.88 82 LEU A CA 1
ATOM 596 C C . LEU A 1 82 ? 6.660 -0.954 -1.531 1.00 96.88 82 LEU A C 1
ATOM 598 O O . LEU A 1 82 ? 6.044 0.001 -1.061 1.00 96.88 82 LEU A O 1
ATOM 602 N N . GLU A 1 83 ? 7.787 -1.396 -0.993 1.00 94.88 83 GLU A N 1
ATOM 603 C CA . GLU A 1 83 ? 8.379 -0.858 0.231 1.00 94.88 83 GLU A CA 1
ATOM 604 C C . GLU A 1 83 ? 9.726 -0.192 -0.066 1.00 94.88 83 GLU A C 1
ATOM 606 O O . GLU A 1 83 ? 10.590 -0.808 -0.686 1.00 94.88 83 GLU A O 1
ATOM 611 N N . LYS A 1 84 ? 9.922 1.043 0.412 1.00 92.81 84 LYS A N 1
ATOM 612 C CA . LYS A 1 84 ? 11.194 1.776 0.372 1.00 92.81 84 LYS A CA 1
ATOM 613 C C . LYS A 1 84 ? 11.483 2.487 1.702 1.00 92.81 84 LYS A C 1
ATOM 615 O O . LYS A 1 84 ? 10.897 3.518 2.013 1.00 92.81 84 LYS A O 1
ATOM 620 N N . GLY A 1 85 ? 12.416 1.956 2.483 1.00 89.50 85 GLY A N 1
ATOM 621 C CA . GLY A 1 85 ? 12.830 2.534 3.767 1.00 89.50 85 GLY A CA 1
ATOM 622 C C . GLY A 1 85 ? 11.747 2.478 4.853 1.00 89.50 85 GLY A C 1
ATOM 623 O O . GLY A 1 85 ? 11.872 3.130 5.886 1.00 89.50 85 GLY A O 1
ATOM 624 N N . HIS A 1 86 ? 10.692 1.689 4.649 1.00 91.88 86 HIS A N 1
ATOM 625 C CA . HIS A 1 86 ? 9.525 1.593 5.522 1.00 91.88 86 HIS A CA 1
ATOM 626 C C . HIS A 1 86 ? 9.389 0.152 6.021 1.00 91.88 86 HIS A C 1
ATOM 628 O O . HIS A 1 86 ? 9.492 -0.789 5.247 1.00 91.88 86 HIS A O 1
ATOM 634 N N . SER A 1 87 ? 9.155 -0.077 7.309 1.00 93.00 87 SER A N 1
ATOM 635 C CA . SER A 1 87 ? 8.960 -1.453 7.789 1.00 93.00 87 SER A CA 1
ATOM 636 C C . SER A 1 87 ? 7.508 -1.873 7.584 1.00 93.00 87 SER A C 1
ATOM 638 O O . SER A 1 87 ? 6.594 -1.113 7.916 1.00 93.00 87 SER A O 1
ATOM 640 N N . PHE A 1 88 ? 7.286 -3.082 7.075 1.00 96.69 88 PHE A N 1
ATOM 641 C CA . PHE A 1 88 ? 5.953 -3.665 6.946 1.00 96.69 88 PHE A CA 1
ATOM 642 C C . PHE A 1 88 ? 5.842 -4.933 7.778 1.00 96.69 88 PHE A C 1
ATOM 644 O O . PHE A 1 88 ? 6.620 -5.878 7.619 1.00 96.69 88 PHE A O 1
ATOM 651 N N . GLU A 1 89 ? 4.839 -4.964 8.646 1.00 97.69 89 GLU A N 1
ATOM 652 C CA . GLU A 1 89 ? 4.537 -6.113 9.485 1.00 97.69 89 GLU A CA 1
ATOM 653 C C . GLU A 1 89 ? 3.047 -6.441 9.419 1.00 97.69 89 GLU A C 1
ATOM 655 O O . GLU A 1 89 ? 2.187 -5.615 9.722 1.00 97.69 89 GLU A O 1
ATOM 660 N N . THR A 1 90 ? 2.742 -7.675 9.035 1.00 98.25 90 THR A N 1
ATOM 661 C CA . THR A 1 90 ? 1.393 -8.244 9.085 1.00 98.25 90 THR A CA 1
ATOM 662 C C . THR A 1 90 ? 1.401 -9.436 10.035 1.00 98.25 90 THR A C 1
ATOM 664 O O . THR A 1 90 ? 2.177 -10.369 9.840 1.00 98.25 90 THR A O 1
ATOM 667 N N . LEU A 1 91 ? 0.566 -9.441 11.076 1.00 98.38 91 LEU A N 1
ATOM 668 C CA . LEU A 1 91 ? 0.499 -10.599 11.983 1.00 98.38 91 LEU A CA 1
ATOM 669 C C . LEU A 1 91 ? -0.312 -11.760 11.388 1.00 98.38 91 LEU A C 1
ATOM 671 O O . LEU A 1 91 ? -0.057 -12.920 11.706 1.00 98.38 91 LEU A O 1
ATOM 675 N N . GLY A 1 92 ? -1.271 -11.463 10.513 1.00 98.44 92 GLY A N 1
ATOM 676 C CA . GLY A 1 92 ? -1.978 -12.452 9.706 1.00 98.44 92 GLY A CA 1
ATOM 677 C C . GLY A 1 92 ? -1.211 -12.853 8.444 1.00 98.44 92 GLY A C 1
ATOM 678 O O . GLY A 1 92 ? 0.017 -12.752 8.364 1.00 98.44 92 GLY A O 1
ATOM 679 N N . ARG A 1 93 ? -1.956 -13.337 7.445 1.00 98.56 93 ARG A N 1
ATOM 680 C CA . ARG A 1 93 ? -1.410 -13.696 6.128 1.00 98.56 93 ARG A CA 1
ATOM 681 C C . ARG A 1 93 ? -1.196 -12.438 5.284 1.00 98.56 93 ARG A C 1
ATOM 683 O O . ARG A 1 93 ? -2.035 -11.540 5.302 1.00 98.56 93 ARG A O 1
ATOM 690 N N . LEU A 1 94 ? -0.123 -12.419 4.497 1.00 98.62 94 LEU A N 1
ATOM 691 C CA . LEU A 1 94 ? 0.040 -11.502 3.367 1.00 98.62 94 LEU A CA 1
ATOM 692 C C . LEU A 1 94 ? -0.366 -12.214 2.071 1.00 98.62 94 LEU A C 1
ATOM 694 O O . LEU A 1 94 ? 0.265 -13.204 1.704 1.00 98.62 94 LEU A O 1
ATOM 698 N N . SER A 1 95 ? -1.392 -11.707 1.390 1.00 98.75 95 SER A N 1
ATOM 699 C CA . SER A 1 95 ? -1.824 -12.147 0.060 1.00 98.75 95 SER A CA 1
ATOM 700 C C . SER A 1 95 ? -1.540 -11.047 -0.958 1.00 98.75 95 SER A C 1
ATOM 702 O O . SER A 1 95 ? -2.025 -9.928 -0.773 1.00 98.75 95 SER A O 1
ATOM 704 N N . ALA A 1 96 ? -0.784 -11.345 -2.020 1.00 98.31 96 ALA A N 1
ATOM 705 C CA . ALA A 1 96 ? -0.486 -10.350 -3.048 1.00 98.31 96 ALA A CA 1
ATOM 706 C C . ALA A 1 96 ? -0.284 -10.879 -4.471 1.00 98.31 96 ALA A C 1
ATOM 708 O O . ALA A 1 96 ? 0.071 -12.032 -4.679 1.00 98.31 96 ALA A O 1
ATOM 709 N N . GLU A 1 97 ? -0.434 -10.023 -5.482 1.00 97.88 97 GLU A N 1
ATOM 710 C CA . GLU A 1 97 ? 0.137 -10.335 -6.801 1.00 97.88 97 GLU A CA 1
ATOM 711 C C . GLU A 1 97 ? 1.655 -10.112 -6.764 1.00 97.88 97 GLU A C 1
ATOM 713 O O . GLU A 1 97 ? 2.419 -10.987 -7.177 1.00 97.88 97 GLU A O 1
ATOM 718 N N . ALA A 1 98 ? 2.100 -8.998 -6.167 1.00 97.31 98 ALA A N 1
ATOM 719 C CA . ALA A 1 98 ? 3.507 -8.744 -5.871 1.00 97.31 98 ALA A CA 1
ATOM 720 C C . ALA A 1 98 ? 3.727 -8.085 -4.499 1.00 97.31 98 ALA A C 1
ATOM 722 O O . ALA A 1 98 ? 3.027 -7.145 -4.121 1.00 97.31 98 ALA A O 1
ATOM 723 N N . ALA A 1 99 ? 4.761 -8.529 -3.782 1.00 97.50 99 ALA A N 1
ATOM 724 C C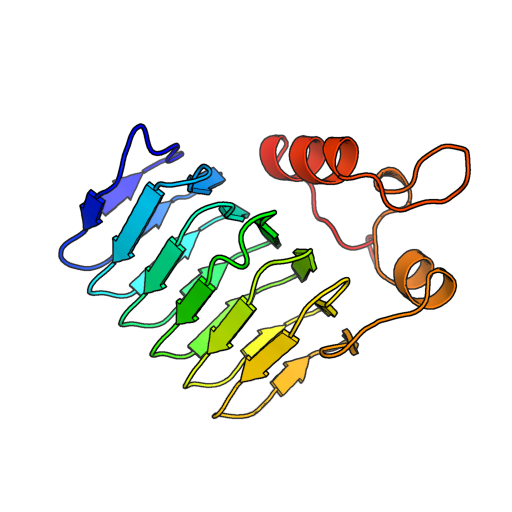A . ALA A 1 99 ? 5.255 -7.901 -2.557 1.00 97.50 99 ALA A CA 1
ATOM 725 C C . ALA A 1 99 ? 6.775 -7.701 -2.644 1.00 97.50 99 ALA A C 1
ATOM 727 O O . ALA A 1 99 ? 7.544 -8.668 -2.621 1.00 97.50 99 ALA A O 1
ATOM 728 N N . LEU A 1 100 ? 7.201 -6.445 -2.773 1.00 95.94 100 LEU A N 1
ATOM 729 C CA . LEU A 1 100 ? 8.552 -6.052 -3.164 1.00 95.94 100 LEU A CA 1
ATOM 730 C C . LEU A 1 100 ? 9.160 -5.100 -2.129 1.00 95.94 100 LEU A C 1
ATOM 732 O O . LEU A 1 100 ? 8.713 -3.965 -1.969 1.00 95.94 100 LEU A O 1
ATOM 736 N N . SER A 1 101 ? 10.211 -5.557 -1.457 1.00 94.00 101 SER A N 1
ATOM 737 C CA . SER A 1 101 ? 11.034 -4.730 -0.581 1.00 94.00 101 SER A CA 1
ATOM 738 C C . SER A 1 101 ? 12.238 -4.188 -1.343 1.00 94.00 101 SER A C 1
ATOM 740 O O . SER A 1 101 ? 12.958 -4.942 -2.004 1.00 94.00 101 SER A O 1
ATOM 742 N N . LEU A 1 102 ? 12.448 -2.873 -1.272 1.00 90.69 102 LEU A N 1
ATOM 743 C CA . LEU A 1 102 ? 13.557 -2.187 -1.937 1.00 90.69 102 LEU A CA 1
ATOM 744 C C . LEU A 1 102 ? 14.688 -1.844 -0.973 1.00 90.69 102 LEU A C 1
ATOM 746 O O . LEU A 1 102 ? 15.842 -1.782 -1.399 1.00 90.69 102 LEU A O 1
ATOM 750 N N . SER A 1 103 ? 14.380 -1.554 0.293 1.00 88.88 103 SER A N 1
ATOM 751 C CA . SER A 1 103 ? 15.388 -1.047 1.234 1.00 88.88 103 SER A CA 1
ATOM 752 C C . SER A 1 103 ? 15.207 -1.497 2.682 1.00 88.88 103 SER A C 1
ATOM 754 O O . SER A 1 103 ? 16.132 -1.295 3.466 1.00 88.88 103 SER A O 1
ATOM 756 N N . ASN A 1 104 ? 14.079 -2.105 3.054 1.00 88.94 104 ASN A N 1
ATOM 757 C CA . ASN A 1 104 ? 13.864 -2.600 4.409 1.00 88.94 104 ASN A CA 1
ATOM 758 C C . ASN A 1 104 ? 13.304 -4.035 4.411 1.00 88.94 104 ASN A C 1
ATOM 760 O O . ASN A 1 104 ? 13.902 -4.922 3.801 1.00 88.94 104 ASN A O 1
ATOM 764 N N . VAL A 1 105 ? 12.227 -4.305 5.154 1.00 89.25 105 VAL A N 1
ATOM 765 C CA . VAL A 1 105 ? 11.671 -5.650 5.326 1.00 89.25 105 VAL A CA 1
ATOM 766 C C . VAL A 1 105 ? 10.155 -5.613 5.224 1.00 89.25 105 VAL A C 1
ATOM 768 O O . VAL A 1 105 ? 9.485 -4.797 5.861 1.00 89.25 105 VAL A O 1
ATOM 771 N N . ILE A 1 106 ? 9.625 -6.584 4.484 1.00 95.94 106 ILE A N 1
ATOM 772 C CA . ILE A 1 106 ? 8.222 -6.983 4.549 1.00 95.94 106 ILE A CA 1
ATOM 773 C C . ILE A 1 106 ? 8.151 -8.301 5.324 1.00 95.94 106 ILE A C 1
ATOM 775 O O . ILE A 1 106 ? 8.813 -9.280 4.975 1.00 95.94 106 ILE A O 1
ATOM 779 N N . SER A 1 107 ? 7.353 -8.336 6.386 1.00 96.69 107 SER A N 1
ATOM 780 C CA . SER A 1 107 ? 7.185 -9.507 7.247 1.00 96.69 107 SER A CA 1
ATOM 781 C C . SER A 1 107 ? 5.711 -9.874 7.399 1.00 96.69 107 SER A C 1
ATOM 783 O O . SER A 1 107 ? 4.853 -9.006 7.565 1.00 96.69 107 SER A O 1
ATOM 785 N N . ALA A 1 108 ? 5.424 -11.175 7.337 1.00 97.50 108 ALA A N 1
ATOM 786 C CA . ALA A 1 108 ? 4.099 -11.725 7.580 1.00 97.50 108 ALA A CA 1
ATOM 787 C C . ALA A 1 108 ? 4.209 -12.959 8.481 1.00 97.50 108 ALA A C 1
ATOM 789 O O . ALA A 1 108 ? 4.920 -13.909 8.146 1.00 97.50 108 ALA A O 1
ATOM 790 N N . HIS A 1 109 ? 3.520 -12.952 9.621 1.00 97.44 109 HIS A N 1
ATOM 791 C CA . HIS A 1 109 ? 3.593 -14.042 10.604 1.00 97.44 109 HIS A CA 1
ATOM 792 C C . HIS A 1 109 ? 2.643 -15.196 10.259 1.00 97.44 109 HIS A C 1
ATOM 794 O O . HIS A 1 109 ? 2.954 -16.351 10.537 1.00 97.44 109 HIS A O 1
ATOM 800 N N . GLY A 1 110 ? 1.524 -14.910 9.587 1.00 96.56 110 GLY A N 1
ATOM 801 C CA . GLY A 1 110 ? 0.566 -15.905 9.093 1.00 96.56 110 GLY A CA 1
ATOM 802 C C . GLY A 1 110 ? 0.917 -16.515 7.729 1.00 96.56 110 GLY A C 1
ATOM 803 O O . GLY A 1 110 ? 0.071 -17.175 7.124 1.00 96.56 110 GLY A O 1
ATOM 804 N N . GLY A 1 111 ? 2.139 -16.288 7.235 1.00 97.50 111 GLY A N 1
ATOM 805 C CA . GLY A 1 111 ? 2.617 -16.756 5.933 1.00 97.50 111 GLY A CA 1
ATOM 806 C C . GLY A 1 111 ? 2.402 -15.757 4.791 1.00 97.50 111 GLY A C 1
ATOM 807 O O . GLY A 1 111 ? 1.723 -14.739 4.939 1.00 97.50 111 GLY A O 1
ATOM 808 N N . VAL A 1 112 ? 3.014 -16.062 3.645 1.00 98.00 112 VAL A N 1
ATOM 809 C CA . VAL A 1 112 ? 2.990 -15.229 2.436 1.00 98.00 112 VAL A CA 1
ATOM 81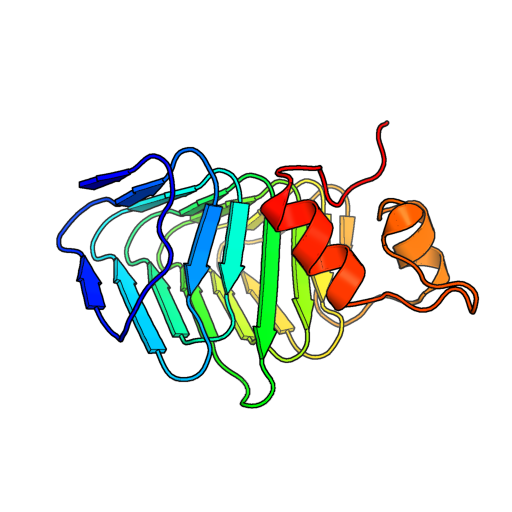0 C C . VAL A 1 112 ? 2.473 -16.056 1.268 1.00 98.00 112 VAL A C 1
ATOM 812 O O . VAL A 1 112 ? 3.015 -17.118 0.967 1.00 98.00 112 VAL A O 1
ATOM 815 N N . GLU A 1 113 ? 1.442 -15.545 0.611 1.00 97.88 113 GLU A N 1
ATOM 816 C CA . GLU A 1 113 ? 0.858 -16.074 -0.614 1.00 97.88 113 GLU A CA 1
ATOM 817 C C . GLU A 1 113 ? 0.961 -14.977 -1.673 1.00 97.88 113 GLU A C 1
ATOM 819 O O . GLU A 1 113 ? 0.134 -14.070 -1.717 1.00 97.88 113 GLU A O 1
ATOM 824 N N . ALA A 1 114 ? 2.030 -15.001 -2.472 1.00 96.69 114 ALA A N 1
ATOM 825 C CA . ALA A 1 114 ? 2.224 -13.995 -3.505 1.00 96.69 114 ALA A CA 1
ATOM 826 C C . ALA A 1 114 ? 2.711 -14.579 -4.826 1.00 96.69 114 ALA A C 1
ATOM 828 O O . ALA A 1 114 ? 3.550 -15.481 -4.831 1.00 96.69 114 ALA A O 1
ATOM 829 N N . GLY A 1 115 ? 2.211 -14.030 -5.938 1.00 95.56 115 GLY A N 1
ATOM 830 C CA . GLY A 1 115 ? 2.691 -14.373 -7.280 1.00 95.56 115 GLY A CA 1
ATOM 831 C C . GLY A 1 115 ? 4.179 -14.053 -7.444 1.00 95.56 115 GLY A C 1
ATOM 832 O O . GLY A 1 115 ? 4.942 -14.861 -7.971 1.00 95.56 115 GLY A O 1
ATOM 833 N N . VAL A 1 116 ? 4.604 -12.905 -6.909 1.00 95.56 116 VAL A N 1
ATOM 834 C CA . VAL A 1 116 ? 6.010 -12.514 -6.782 1.00 95.56 116 VAL A CA 1
ATOM 835 C C . VAL A 1 116 ? 6.293 -12.006 -5.368 1.00 95.56 116 VAL A C 1
ATOM 837 O O . VAL A 1 116 ? 5.712 -11.019 -4.923 1.00 95.56 116 VAL A O 1
ATOM 840 N N . ALA A 1 117 ? 7.234 -12.641 -4.667 1.00 95.56 117 ALA A N 1
ATOM 841 C CA . ALA A 1 117 ? 7.662 -12.234 -3.330 1.00 95.56 117 ALA A CA 1
ATOM 842 C C . ALA A 1 117 ? 9.169 -11.950 -3.300 1.00 95.56 117 ALA A C 1
ATOM 844 O O . ALA A 1 117 ? 9.982 -12.862 -3.426 1.00 95.56 117 ALA A O 1
ATOM 845 N N . ALA A 1 118 ? 9.539 -10.693 -3.064 1.00 94.56 118 ALA A N 1
ATOM 846 C CA . ALA A 1 118 ? 10.917 -10.265 -2.845 1.00 94.56 118 ALA A CA 1
ATOM 847 C C . ALA A 1 118 ? 11.002 -9.427 -1.564 1.00 94.56 118 ALA A C 1
ATOM 849 O O . ALA A 1 118 ? 11.192 -8.215 -1.573 1.00 94.56 118 ALA A O 1
ATOM 850 N N . LEU A 1 119 ? 10.805 -10.099 -0.430 1.00 92.62 119 LEU A N 1
ATOM 851 C CA . LEU A 1 119 ? 10.540 -9.476 0.875 1.00 92.62 119 LEU A CA 1
ATOM 852 C C . LEU A 1 119 ? 11.781 -8.899 1.576 1.00 92.62 119 LEU A C 1
ATOM 854 O O . LEU A 1 119 ? 11.656 -8.288 2.635 1.00 92.62 119 LEU A O 1
ATOM 858 N N . ARG A 1 120 ? 12.973 -9.148 1.021 1.00 88.06 120 ARG A N 1
ATOM 859 C CA . ARG A 1 120 ? 14.282 -8.753 1.575 1.00 88.06 120 ARG A CA 1
ATOM 860 C C . ARG A 1 120 ? 15.194 -8.121 0.520 1.00 88.06 120 ARG A C 1
ATOM 862 O O . ARG A 1 120 ? 16.414 -8.184 0.645 1.00 88.06 120 ARG A O 1
ATOM 869 N N . GLY A 1 121 ? 14.605 -7.586 -0.544 1.00 85.62 121 GLY A N 1
ATOM 870 C CA . GLY A 1 121 ? 15.337 -7.080 -1.696 1.00 85.62 121 GLY A CA 1
ATOM 871 C C . GLY A 1 121 ? 15.017 -7.840 -2.977 1.00 85.62 121 GLY A C 1
ATOM 872 O O . GLY A 1 121 ? 14.785 -9.048 -2.975 1.00 85.62 121 GLY A O 1
ATOM 873 N N . MET A 1 122 ? 15.048 -7.092 -4.073 1.00 85.81 122 MET A N 1
ATOM 874 C CA . MET A 1 122 ? 14.912 -7.549 -5.455 1.00 85.81 122 MET A CA 1
ATOM 875 C C . MET A 1 122 ? 15.960 -6.825 -6.303 1.00 85.81 122 MET A C 1
ATOM 877 O O . MET A 1 122 ? 16.210 -5.647 -6.030 1.00 85.81 122 MET A O 1
ATOM 881 N N . ASN A 1 123 ? 16.546 -7.467 -7.316 1.00 85.75 123 ASN A N 1
ATOM 882 C CA . ASN A 1 123 ? 17.437 -6.765 -8.249 1.00 85.75 123 ASN A CA 1
ATOM 883 C C . ASN A 1 123 ? 16.647 -5.972 -9.311 1.00 85.75 123 ASN A C 1
ATOM 885 O O . ASN A 1 123 ? 15.443 -6.161 -9.481 1.00 85.75 123 ASN A O 1
ATOM 889 N N . ASP A 1 124 ? 17.309 -5.064 -10.028 1.00 85.81 124 ASP A N 1
ATOM 890 C CA . ASP A 1 124 ? 16.613 -4.157 -10.951 1.00 85.81 124 ASP A CA 1
ATOM 891 C C . ASP A 1 124 ? 15.996 -4.856 -12.169 1.00 85.81 124 ASP A C 1
ATOM 893 O O . ASP A 1 124 ? 14.929 -4.454 -12.634 1.00 85.81 124 ASP A O 1
ATOM 897 N N . ASP A 1 125 ? 16.603 -5.933 -12.665 1.00 86.81 125 ASP A N 1
ATOM 898 C CA . ASP A 1 125 ? 16.063 -6.680 -13.805 1.00 86.81 125 ASP A CA 1
ATOM 899 C C . ASP A 1 125 ? 14.782 -7.434 -13.442 1.00 86.81 125 ASP A C 1
ATOM 901 O O . ASP A 1 125 ? 13.835 -7.476 -14.229 1.00 86.81 125 ASP A O 1
ATOM 905 N N . GLU A 1 126 ? 14.719 -7.993 -12.236 1.00 89.44 126 GLU A N 1
ATOM 906 C CA . GLU A 1 126 ? 13.505 -8.589 -11.680 1.00 89.44 126 GLU A CA 1
ATOM 907 C C . GLU A 1 126 ? 12.411 -7.533 -11.507 1.00 89.44 126 GLU A C 1
ATOM 909 O O . GLU A 1 126 ? 11.279 -7.754 -11.943 1.00 89.44 126 GLU A O 1
ATOM 914 N N . ARG A 1 127 ? 12.751 -6.350 -10.973 1.00 90.69 127 ARG A N 1
ATOM 915 C CA . ARG A 1 127 ? 11.795 -5.240 -10.821 1.00 90.69 127 ARG A CA 1
ATOM 916 C C . ARG A 1 127 ? 11.181 -4.852 -12.164 1.00 90.69 127 ARG A C 1
ATOM 918 O O . ARG A 1 127 ? 9.964 -4.727 -12.254 1.00 90.69 127 ARG A O 1
ATOM 925 N N . ARG A 1 128 ? 11.985 -4.729 -13.227 1.00 91.69 128 ARG A N 1
ATOM 926 C CA . ARG A 1 128 ? 11.521 -4.367 -14.587 1.00 91.69 128 ARG A CA 1
ATOM 927 C C . ARG A 1 128 ? 10.610 -5.417 -15.234 1.00 91.69 128 ARG A C 1
ATOM 929 O O . ARG A 1 128 ? 9.853 -5.111 -16.160 1.00 91.69 128 ARG A O 1
ATOM 936 N N . ARG A 1 129 ? 10.663 -6.671 -14.781 1.00 92.38 129 ARG A N 1
ATOM 937 C CA . ARG A 1 129 ? 9.752 -7.730 -15.252 1.00 92.38 129 ARG A CA 1
ATOM 938 C C . ARG A 1 129 ? 8.372 -7.644 -14.609 1.00 92.38 129 ARG A C 1
ATOM 940 O O . ARG A 1 129 ? 7.419 -8.113 -15.216 1.00 92.38 129 ARG A O 1
ATOM 947 N N . VAL A 1 130 ? 8.272 -7.037 -13.430 1.00 95.00 130 VAL A N 1
ATOM 948 C CA . VAL A 1 130 ? 7.053 -7.015 -12.607 1.00 95.00 130 VAL A CA 1
ATOM 949 C C . VAL A 1 130 ? 6.359 -5.652 -12.660 1.00 95.00 130 VAL A C 1
ATOM 951 O O . VAL A 1 130 ? 5.145 -5.574 -12.843 1.00 95.00 130 VAL A O 1
ATOM 954 N N . LEU A 1 131 ? 7.133 -4.575 -12.527 1.00 96.69 131 LEU A N 1
ATOM 955 C CA . LEU A 1 131 ? 6.654 -3.199 -12.418 1.00 96.69 131 LEU A CA 1
ATOM 956 C C . LEU A 1 131 ? 6.466 -2.541 -13.785 1.00 96.69 131 LEU A C 1
ATOM 958 O O . LEU A 1 131 ? 7.217 -2.806 -14.726 1.00 96.69 131 LEU A O 1
ATOM 962 N N . ASP A 1 132 ? 5.460 -1.673 -13.889 1.00 97.44 132 ASP A N 1
ATOM 963 C CA . ASP A 1 132 ? 5.181 -0.909 -15.104 1.00 97.44 132 ASP A CA 1
ATOM 964 C C . ASP A 1 132 ? 6.412 -0.106 -15.555 1.00 97.44 132 ASP A C 1
ATOM 966 O O . ASP A 1 132 ? 7.085 0.540 -14.751 1.00 97.44 132 ASP A O 1
ATOM 970 N N . ALA A 1 133 ? 6.710 -0.138 -16.857 1.00 95.81 133 ALA A N 1
ATOM 971 C CA . ALA A 1 133 ? 7.882 0.526 -17.423 1.00 95.81 133 ALA A CA 1
ATOM 972 C C . ALA A 1 133 ? 7.881 2.043 -17.164 1.00 95.81 133 ALA A C 1
ATOM 974 O O . ALA A 1 133 ? 8.946 2.644 -17.034 1.00 95.81 133 ALA A O 1
ATOM 975 N N . SER A 1 134 ? 6.704 2.662 -17.019 1.00 96.06 134 SER A N 1
ATOM 976 C CA . SER A 1 134 ? 6.578 4.087 -16.713 1.00 96.06 134 SER A CA 1
ATOM 977 C C . SER A 1 134 ? 7.062 4.452 -15.305 1.00 96.06 134 SER A C 1
ATOM 979 O O . SER A 1 134 ? 7.089 5.634 -14.974 1.00 96.06 134 SER A O 1
ATOM 981 N N . LEU A 1 135 ? 7.383 3.477 -14.450 1.00 96.88 135 LEU A N 1
ATOM 982 C CA . LEU A 1 135 ? 7.913 3.706 -13.105 1.00 96.88 135 LEU A CA 1
ATOM 983 C C . LEU A 1 135 ? 9.425 3.942 -13.087 1.00 96.88 135 LEU A C 1
ATOM 985 O O . LEU A 1 135 ? 9.947 4.437 -12.089 1.00 96.88 135 LEU A O 1
ATOM 989 N N . PHE A 1 136 ? 10.125 3.610 -14.169 1.00 95.50 136 PHE A N 1
ATOM 990 C CA . PHE A 1 136 ? 11.574 3.752 -14.275 1.00 95.50 136 PHE A CA 1
ATOM 991 C C . PHE A 1 136 ? 11.926 5.056 -14.981 1.00 95.50 136 PHE A C 1
ATOM 993 O O . PHE A 1 136 ? 11.183 5.469 -15.866 1.00 95.50 136 PHE A O 1
ATOM 1000 N N . ASP A 1 137 ? 13.009 5.719 -14.582 1.00 93.94 137 ASP A N 1
ATOM 1001 C CA . ASP A 1 137 ? 13.559 6.886 -15.273 1.00 93.94 137 ASP A CA 1
ATOM 1002 C C . ASP A 1 137 ? 14.359 6.505 -16.529 1.00 93.94 137 ASP A C 1
ATOM 1004 O O . ASP A 1 137 ? 14.418 5.341 -16.928 1.00 93.94 137 ASP A O 1
ATOM 1008 N N . ASP A 1 138 ? 14.940 7.507 -17.184 1.00 92.38 138 ASP A N 1
ATOM 1009 C CA . ASP A 1 138 ? 15.623 7.342 -18.469 1.00 92.38 138 ASP A CA 1
ATOM 1010 C C . ASP A 1 138 ? 16.964 6.592 -18.320 1.00 92.38 138 ASP A C 1
ATOM 1012 O O . ASP A 1 138 ? 17.487 6.041 -19.288 1.00 92.38 138 ASP A O 1
ATOM 1016 N N . GLU A 1 139 ? 17.489 6.516 -17.093 1.00 91.25 139 GLU A N 1
ATOM 1017 C CA . GLU A 1 139 ? 18.649 5.703 -16.711 1.00 91.25 139 GLU A CA 1
ATOM 1018 C C . GLU A 1 139 ? 18.234 4.274 -16.310 1.00 91.25 139 GLU A C 1
ATOM 1020 O O . GLU A 1 139 ? 19.074 3.412 -16.047 1.00 91.25 139 GLU A O 1
ATOM 1025 N N . GLY A 1 140 ? 16.927 3.998 -16.296 1.00 89.62 140 GLY A N 1
ATOM 1026 C CA . GLY A 1 140 ? 16.344 2.716 -15.934 1.00 89.62 140 GLY A CA 1
ATOM 1027 C C . GLY A 1 140 ? 16.227 2.494 -14.428 1.00 89.62 140 GLY A C 1
ATOM 1028 O O . GLY A 1 140 ? 15.944 1.361 -14.026 1.00 89.62 140 GLY A O 1
ATOM 1029 N N . ASN A 1 141 ? 16.432 3.515 -13.596 1.00 91.56 141 ASN A N 1
ATOM 1030 C CA . ASN A 1 141 ? 16.282 3.427 -12.147 1.00 91.56 141 ASN A CA 1
ATOM 1031 C C . ASN A 1 141 ? 14.818 3.607 -11.748 1.00 91.56 141 ASN A C 1
ATOM 1033 O O . ASN A 1 141 ? 14.063 4.345 -12.377 1.00 91.56 141 ASN A O 1
ATOM 1037 N N . LEU A 1 142 ? 14.393 2.943 -10.675 1.00 92.94 142 LEU A N 1
ATOM 1038 C CA . LEU A 1 142 ? 13.030 3.094 -10.173 1.00 92.94 142 LEU A CA 1
ATOM 1039 C C . LEU A 1 142 ? 12.823 4.503 -9.587 1.00 92.94 142 LEU A C 1
ATOM 1041 O O . LEU A 1 142 ? 13.541 4.921 -8.678 1.00 92.94 142 LEU A O 1
ATOM 1045 N N . SER A 1 143 ? 11.817 5.222 -10.084 1.00 95.00 143 SER A N 1
ATOM 1046 C CA . SER A 1 143 ? 11.594 6.634 -9.778 1.00 95.00 143 SER A CA 1
ATOM 1047 C C . SER A 1 143 ? 10.427 6.831 -8.812 1.00 95.00 143 SER A C 1
ATOM 1049 O O . SER A 1 143 ? 9.259 6.629 -9.147 1.00 95.00 143 SER A O 1
ATOM 1051 N N . GLU A 1 144 ? 10.737 7.296 -7.605 1.00 94.56 144 GLU A N 1
ATOM 1052 C CA . GLU A 1 144 ? 9.742 7.601 -6.572 1.00 94.56 144 GLU A CA 1
ATOM 1053 C C . GLU A 1 144 ? 8.687 8.634 -7.018 1.00 94.56 144 GLU A C 1
ATOM 1055 O O . GLU A 1 144 ? 7.498 8.353 -6.845 1.00 94.56 144 GLU A O 1
ATOM 1060 N N . PRO A 1 145 ? 9.045 9.768 -7.657 1.00 96.50 145 PRO A N 1
ATOM 1061 C CA . PRO A 1 145 ? 8.049 10.683 -8.210 1.00 96.50 145 PRO A CA 1
ATOM 1062 C C . PRO A 1 145 ? 7.085 10.012 -9.199 1.00 96.50 145 PRO A C 1
ATOM 1064 O O . PRO A 1 145 ? 5.891 10.310 -9.179 1.00 96.50 145 PRO A O 1
ATOM 1067 N N . ARG A 1 146 ? 7.569 9.077 -10.034 1.00 97.56 146 ARG A N 1
ATOM 1068 C CA . ARG A 1 146 ? 6.727 8.347 -11.000 1.00 97.56 146 ARG A CA 1
ATOM 1069 C C . ARG A 1 146 ? 5.793 7.347 -10.298 1.00 97.56 146 ARG A C 1
ATOM 1071 O O . ARG A 1 146 ? 4.634 7.235 -10.695 1.00 97.56 146 ARG A O 1
ATOM 1078 N N . ILE A 1 147 ? 6.250 6.688 -9.225 1.00 97.12 147 ILE A N 1
ATOM 1079 C CA . ILE A 1 147 ? 5.410 5.825 -8.367 1.00 97.12 147 ILE A CA 1
ATOM 1080 C C . ILE A 1 147 ? 4.274 6.638 -7.741 1.00 97.12 147 ILE A C 1
ATOM 1082 O O . ILE A 1 147 ? 3.103 6.286 -7.888 1.00 97.12 147 ILE A O 1
ATOM 1086 N N . VAL A 1 148 ? 4.609 7.750 -7.079 1.00 97.00 148 VAL A N 1
ATOM 1087 C CA . VAL A 1 148 ? 3.624 8.618 -6.418 1.00 97.00 148 VAL A CA 1
ATOM 1088 C C . VAL A 1 148 ? 2.616 9.167 -7.428 1.00 97.00 148 VAL A C 1
ATOM 1090 O O . VAL A 1 148 ? 1.414 9.140 -7.165 1.00 97.00 148 VAL A O 1
ATOM 1093 N N . ALA A 1 149 ? 3.078 9.616 -8.599 1.00 97.50 149 ALA A N 1
ATOM 1094 C CA . ALA A 1 149 ? 2.205 10.120 -9.655 1.00 97.50 149 ALA A CA 1
ATOM 1095 C C . ALA A 1 149 ? 1.212 9.055 -10.152 1.00 97.50 149 ALA A C 1
ATOM 1097 O O . ALA A 1 149 ? 0.031 9.363 -10.307 1.00 97.50 149 ALA A O 1
ATOM 1098 N N . ARG A 1 150 ? 1.647 7.800 -10.347 1.00 97.19 150 ARG A N 1
ATOM 1099 C CA . ARG A 1 150 ? 0.738 6.704 -10.732 1.00 97.19 150 ARG A CA 1
ATOM 1100 C C . ARG A 1 150 ? -0.296 6.404 -9.658 1.00 97.19 150 ARG A C 1
ATOM 1102 O O . ARG A 1 150 ? -1.469 6.291 -9.996 1.00 97.19 150 ARG A O 1
ATOM 1109 N N . LEU A 1 151 ? 0.109 6.316 -8.389 1.00 96.88 151 LEU A N 1
ATOM 1110 C CA . LEU A 1 151 ? -0.833 6.054 -7.295 1.00 96.88 151 LEU A CA 1
ATOM 1111 C C . LEU A 1 151 ? -1.882 7.159 -7.167 1.00 96.88 151 LEU A C 1
ATOM 1113 O O . LEU A 1 151 ? -3.061 6.852 -7.005 1.00 96.88 151 LEU A O 1
ATOM 1117 N N . ARG A 1 152 ? -1.474 8.430 -7.305 1.00 96.50 152 ARG A N 1
ATOM 1118 C CA . ARG A 1 152 ? -2.403 9.572 -7.331 1.00 96.50 152 ARG A CA 1
ATOM 1119 C C . ARG A 1 152 ? -3.327 9.560 -8.551 1.00 96.50 152 ARG A C 1
ATOM 1121 O O . ARG A 1 152 ? -4.440 10.059 -8.464 1.00 96.50 152 ARG A O 1
ATOM 1128 N N . ALA A 1 153 ? -2.892 8.971 -9.663 1.00 96.75 153 ALA A N 1
ATOM 1129 C CA . ALA A 1 153 ? -3.714 8.757 -10.852 1.00 96.75 153 ALA A CA 1
ATOM 1130 C C . ALA A 1 153 ? -4.525 7.443 -10.818 1.00 96.75 153 ALA A C 1
ATOM 1132 O O . ALA A 1 153 ? -5.152 7.104 -11.821 1.00 96.75 153 ALA A O 1
ATOM 1133 N N . ALA A 1 154 ? -4.491 6.691 -9.709 1.00 94.94 154 ALA A N 1
ATOM 1134 C CA . ALA A 1 154 ? -5.097 5.362 -9.572 1.00 94.94 154 ALA A CA 1
ATOM 1135 C C . ALA A 1 154 ? -4.672 4.360 -10.670 1.00 94.94 154 ALA A C 1
ATOM 1137 O O . ALA A 1 154 ? -5.420 3.450 -11.036 1.00 94.94 154 ALA A O 1
ATOM 1138 N N . LEU A 1 155 ? -3.456 4.515 -11.202 1.00 96.81 155 LEU A N 1
ATOM 1139 C CA . LEU A 1 155 ? -2.891 3.616 -12.204 1.00 96.81 155 LEU A CA 1
ATOM 1140 C C . LEU A 1 155 ? -2.141 2.459 -11.522 1.00 96.81 155 LEU A C 1
ATOM 1142 O O . LEU A 1 155 ? -1.382 2.717 -10.585 1.00 96.81 155 LEU A O 1
ATOM 1146 N N . PRO A 1 156 ? -2.284 1.205 -12.001 1.00 96.38 156 PRO A N 1
ATOM 1147 C CA . PRO A 1 156 ? -1.641 0.045 -11.381 1.00 96.38 156 PRO A CA 1
ATOM 1148 C C . PRO A 1 156 ? -0.118 0.171 -11.294 1.00 96.38 156 PRO A C 1
ATOM 1150 O O . PRO A 1 156 ? 0.492 0.694 -12.214 1.00 96.38 156 PRO A O 1
ATOM 1153 N N . LEU A 1 157 ? 0.545 -0.333 -10.257 1.00 97.44 157 LEU A N 1
ATOM 1154 C CA . LEU A 1 157 ? 2.019 -0.384 -10.229 1.00 97.44 157 LEU A CA 1
ATOM 1155 C C . LEU A 1 157 ? 2.587 -1.547 -11.052 1.00 97.44 157 LEU A C 1
ATOM 1157 O O . LEU A 1 157 ? 3.711 -1.473 -11.550 1.00 97.44 157 LEU A O 1
ATOM 1161 N N . LEU A 1 158 ? 1.806 -2.614 -11.195 1.00 97.12 158 LEU A N 1
ATOM 1162 C CA . LEU A 1 158 ? 2.182 -3.789 -11.969 1.00 97.12 158 LEU A CA 1
ATOM 1163 C C . LEU A 1 158 ? 1.989 -3.550 -13.460 1.00 97.12 158 LEU A C 1
ATOM 1165 O O . LEU A 1 158 ? 1.123 -2.782 -13.887 1.00 97.12 158 LEU A O 1
ATOM 1169 N N . ARG A 1 159 ? 2.787 -4.259 -14.255 1.00 94.00 159 ARG A N 1
ATOM 1170 C CA . ARG A 1 159 ? 2.558 -4.374 -15.697 1.00 94.00 159 ARG A CA 1
ATOM 1171 C C . ARG A 1 159 ? 1.214 -5.053 -15.943 1.00 94.00 159 ARG A C 1
ATOM 1173 O O . ARG A 1 159 ? 0.850 -5.980 -15.224 1.00 94.00 159 ARG A O 1
ATOM 1180 N N . ALA A 1 160 ? 0.508 -4.625 -16.987 1.00 83.81 160 ALA A N 1
ATOM 1181 C CA . ALA A 1 160 ? -0.614 -5.400 -17.503 1.00 83.81 160 ALA A CA 1
ATOM 1182 C C . ALA A 1 160 ? -0.104 -6.770 -17.986 1.00 83.81 160 ALA A C 1
ATOM 1184 O O . ALA A 1 160 ? 0.954 -6.835 -18.623 1.00 83.81 160 ALA A O 1
ATOM 1185 N N . ALA A 1 161 ? -0.835 -7.829 -17.634 1.00 64.94 161 ALA A N 1
ATOM 1186 C CA . ALA A 1 161 ? -0.576 -9.189 -18.099 1.00 64.94 161 ALA A CA 1
ATOM 1187 C C . ALA A 1 161 ? -0.825 -9.335 -19.607 1.00 64.94 161 ALA A C 1
ATOM 1189 O O . ALA A 1 161 ? -1.737 -8.647 -20.126 1.00 64.94 161 ALA A O 1
#